Protein AF-A0A498P679-F1 (afdb_monomer)

Structure (mmCIF, N/CA/C/O backbone):
data_AF-A0A498P679-F1
#
_entry.id   AF-A0A498P679-F1
#
loop_
_atom_site.group_PDB
_atom_site.id
_atom_site.type_symbol
_atom_site.label_atom_id
_atom_site.label_alt_id
_atom_site.label_comp_id
_atom_site.label_asym_id
_atom_site.label_entity_id
_atom_site.label_seq_id
_atom_site.pdbx_PDB_ins_code
_atom_site.Cartn_x
_atom_site.Cartn_y
_atom_site.Cartn_z
_atom_site.occupancy
_atom_site.B_iso_or_equiv
_atom_site.auth_seq_id
_atom_site.auth_comp_id
_atom_site.auth_asym_id
_atom_site.auth_atom_id
_atom_site.pdbx_PDB_model_num
ATOM 1 N N . MET A 1 1 ? 6.239 -15.588 -19.047 1.00 49.06 1 MET A N 1
ATOM 2 C CA . MET A 1 1 ? 6.169 -14.989 -17.697 1.00 49.06 1 MET A CA 1
ATOM 3 C C . MET A 1 1 ? 6.306 -16.152 -16.725 1.00 49.06 1 MET A C 1
ATOM 5 O O . MET A 1 1 ? 5.292 -16.632 -16.251 1.00 49.06 1 MET A O 1
ATOM 9 N N . ASP A 1 2 ? 7.529 -16.634 -16.497 1.00 50.34 2 ASP A N 1
ATOM 10 C CA . ASP A 1 2 ? 7.807 -17.805 -15.638 1.00 50.34 2 ASP A CA 1
ATOM 11 C C . ASP A 1 2 ? 8.588 -17.395 -14.382 1.00 50.34 2 ASP A C 1
ATOM 13 O O . ASP A 1 2 ? 9.478 -18.094 -13.909 1.00 50.34 2 ASP A O 1
ATOM 17 N N . GLU A 1 3 ? 8.276 -16.223 -13.833 1.00 60.16 3 GLU A N 1
ATOM 18 C CA . GLU A 1 3 ? 8.823 -15.790 -12.549 1.00 60.16 3 GLU A CA 1
ATOM 19 C C . GLU A 1 3 ? 7.721 -15.894 -11.500 1.00 60.16 3 GLU A C 1
ATOM 21 O O . GLU A 1 3 ? 7.065 -14.911 -11.162 1.00 60.16 3 GLU A O 1
ATOM 26 N N . ASN A 1 4 ? 7.484 -17.114 -11.015 1.00 64.69 4 ASN A N 1
ATOM 27 C CA . ASN A 1 4 ? 6.589 -17.352 -9.885 1.00 64.69 4 ASN A CA 1
ATOM 28 C C . ASN A 1 4 ? 7.272 -16.874 -8.598 1.00 64.69 4 ASN A C 1
ATOM 30 O O . ASN A 1 4 ? 7.859 -17.664 -7.861 1.00 64.69 4 ASN A O 1
ATOM 34 N N . VAL A 1 5 ? 7.222 -15.567 -8.341 1.00 78.69 5 VAL A N 1
ATOM 35 C CA . VAL A 1 5 ? 7.531 -15.019 -7.019 1.00 78.69 5 VAL A CA 1
ATOM 36 C C . VAL A 1 5 ? 6.274 -15.119 -6.172 1.00 78.69 5 VAL A C 1
ATOM 38 O O . VAL A 1 5 ? 5.236 -14.567 -6.529 1.00 78.69 5 VAL A O 1
ATOM 41 N N . VAL A 1 6 ? 6.367 -15.828 -5.052 1.00 85.94 6 VAL A N 1
ATOM 42 C CA . VAL A 1 6 ? 5.289 -15.878 -4.065 1.00 85.94 6 VAL A CA 1
ATOM 43 C C . VAL A 1 6 ? 5.514 -14.742 -3.079 1.00 85.94 6 VAL A C 1
ATOM 45 O O . VAL A 1 6 ? 6.432 -14.804 -2.266 1.00 85.94 6 VAL A O 1
ATOM 48 N N . ILE A 1 7 ? 4.676 -13.711 -3.152 1.00 91.81 7 ILE A N 1
ATOM 49 C CA . ILE A 1 7 ? 4.613 -12.642 -2.155 1.00 91.81 7 ILE A CA 1
ATOM 50 C C . ILE A 1 7 ? 3.362 -12.910 -1.309 1.00 91.81 7 ILE A C 1
ATOM 52 O O . ILE A 1 7 ? 2.251 -12.775 -1.820 1.00 91.81 7 ILE A O 1
ATOM 56 N N . PRO A 1 8 ? 3.497 -13.353 -0.044 1.00 93.38 8 PRO A N 1
ATOM 57 C CA . PRO A 1 8 ? 2.339 -13.669 0.784 1.00 93.38 8 PRO A CA 1
ATOM 58 C C . PRO A 1 8 ? 1.482 -12.427 1.036 1.00 93.38 8 PRO A C 1
ATOM 60 O O . PRO A 1 8 ? 1.940 -11.464 1.651 1.00 93.38 8 PRO A O 1
ATOM 63 N N . PHE A 1 9 ? 0.233 -12.460 0.574 1.00 95.50 9 PHE A N 1
ATOM 64 C CA . PHE A 1 9 ? -0.710 -11.365 0.772 1.00 95.50 9 PHE A CA 1
ATOM 65 C C . PHE A 1 9 ? -1.163 -11.290 2.246 1.00 95.50 9 PHE A C 1
ATOM 67 O O . PHE A 1 9 ? -1.601 -12.306 2.794 1.00 95.50 9 PHE A O 1
ATOM 74 N N . PRO A 1 10 ? -1.099 -10.117 2.908 1.00 96.44 10 PRO A N 1
ATOM 75 C CA . PRO A 1 10 ? -1.441 -9.968 4.320 1.00 96.44 10 PRO A CA 1
ATOM 76 C C . PRO A 1 10 ? -2.956 -9.798 4.503 1.00 96.44 10 PRO A C 1
ATOM 78 O O . PRO A 1 10 ? -3.429 -8.752 4.944 1.00 96.44 10 PRO A O 1
ATOM 81 N N . GLN A 1 11 ? -3.731 -10.825 4.155 1.00 94.69 11 GLN A N 1
ATOM 82 C CA . GLN A 1 11 ? -5.198 -10.807 4.231 1.00 94.69 11 GLN A CA 1
ATOM 83 C C . GLN A 1 11 ? -5.708 -10.418 5.632 1.00 94.69 11 GLN A C 1
ATOM 85 O O . GLN A 1 11 ? -6.601 -9.582 5.769 1.00 94.69 11 GLN A O 1
ATOM 90 N N . ASN A 1 12 ? -5.044 -10.920 6.678 1.00 91.94 12 ASN A N 1
ATOM 91 C CA . ASN A 1 12 ? -5.341 -10.618 8.079 1.00 91.94 12 ASN A CA 1
ATOM 92 C C . ASN A 1 12 ? -5.222 -9.127 8.441 1.00 91.94 12 ASN A C 1
ATOM 94 O O . ASN A 1 12 ? -5.785 -8.704 9.445 1.00 91.94 12 ASN A O 1
ATOM 98 N N . ALA A 1 13 ? -4.487 -8.320 7.668 1.00 95.62 13 ALA A N 1
ATOM 99 C CA . ALA A 1 13 ? -4.399 -6.884 7.909 1.00 95.62 13 ALA A CA 1
ATOM 100 C C . ALA A 1 13 ? -5.700 -6.160 7.534 1.00 95.62 13 ALA A C 1
ATOM 102 O O . ALA A 1 13 ? -5.997 -5.113 8.106 1.00 95.62 13 ALA A O 1
ATOM 103 N N . PHE A 1 14 ? -6.491 -6.723 6.621 1.00 94.56 14 PHE A N 1
ATOM 104 C CA . PHE A 1 14 ? -7.643 -6.058 6.011 1.00 94.56 14 PHE A CA 1
ATOM 105 C C . PHE A 1 14 ? -8.995 -6.637 6.430 1.00 94.56 14 PHE A C 1
ATOM 107 O O . PHE A 1 14 ? -10.021 -6.045 6.120 1.00 94.56 14 PHE A O 1
ATOM 114 N N . GLU A 1 15 ? -9.015 -7.765 7.134 1.00 91.12 15 GLU A N 1
ATOM 115 C CA . GLU A 1 15 ? -10.251 -8.399 7.591 1.00 91.12 15 GLU A CA 1
ATOM 116 C C . GLU A 1 15 ? -10.571 -8.054 9.045 1.00 91.12 15 GLU A C 1
ATOM 118 O O . GLU A 1 15 ? -9.678 -7.828 9.868 1.00 91.12 15 GLU A O 1
ATOM 123 N N . SER A 1 16 ? -11.863 -8.018 9.355 1.00 89.00 16 SER A N 1
ATOM 124 C CA . SER A 1 16 ? -12.386 -7.825 10.704 1.00 89.00 16 SER A CA 1
ATOM 125 C C . SER A 1 16 ? -13.303 -8.985 11.075 1.00 89.00 16 SER A C 1
ATOM 127 O O . SER A 1 16 ? -14.275 -9.245 10.365 1.00 89.00 16 SER A O 1
ATOM 129 N N . ASP A 1 17 ? -13.056 -9.607 12.220 1.00 86.44 17 ASP A N 1
ATOM 130 C CA . ASP A 1 17 ? -13.931 -10.630 12.802 1.00 86.44 17 ASP A CA 1
ATOM 131 C C . ASP A 1 17 ? -15.106 -10.012 13.578 1.00 86.44 17 ASP A C 1
ATOM 133 O O . ASP A 1 17 ? -16.118 -10.663 13.833 1.00 86.44 17 ASP A O 1
ATOM 137 N N . ASN A 1 18 ? -14.965 -8.753 14.003 1.00 86.44 18 ASN A N 1
ATOM 138 C CA . ASN A 1 18 ? -15.953 -8.020 14.791 1.00 86.44 18 ASN A CA 1
ATOM 139 C C . ASN A 1 18 ? -15.802 -6.498 14.617 1.00 86.44 18 ASN A C 1
ATOM 141 O O . ASN A 1 18 ? -14.861 -6.010 13.991 1.00 86.44 18 ASN A O 1
ATOM 145 N N . THR A 1 19 ? -16.739 -5.742 15.193 1.00 86.50 19 THR A N 1
ATOM 146 C CA . THR A 1 19 ? -16.797 -4.276 15.089 1.00 86.50 19 THR A CA 1
ATOM 147 C C . THR A 1 19 ? -15.611 -3.564 15.732 1.00 86.50 19 THR A C 1
ATOM 149 O O . THR A 1 19 ? -15.218 -2.502 15.254 1.00 86.50 19 THR A O 1
ATOM 152 N N . ASP A 1 20 ? -15.005 -4.142 16.769 1.00 87.62 20 ASP A N 1
ATOM 153 C CA . ASP A 1 20 ? -13.903 -3.509 17.505 1.00 87.62 20 ASP A CA 1
ATOM 154 C C . ASP A 1 20 ? -12.614 -3.460 16.667 1.00 87.62 20 ASP A C 1
ATOM 156 O O . ASP A 1 20 ? -11.733 -2.636 16.908 1.00 87.62 20 ASP A O 1
ATOM 160 N N . GLN A 1 21 ? -12.525 -4.308 15.639 1.00 91.94 21 GLN A N 1
ATOM 161 C CA . GLN A 1 21 ? -11.400 -4.372 14.706 1.00 91.94 21 GLN A CA 1
ATOM 162 C C . GLN A 1 21 ? -11.539 -3.427 13.503 1.00 91.94 21 GLN A C 1
ATOM 164 O O . GLN A 1 21 ? -10.580 -3.261 12.747 1.00 91.94 21 GLN A O 1
ATOM 169 N N . VAL A 1 22 ? -12.699 -2.786 13.305 1.00 92.00 22 VAL A N 1
ATOM 170 C CA . VAL A 1 22 ? -12.945 -1.916 12.137 1.00 92.00 22 VAL A CA 1
ATOM 171 C C . VAL A 1 22 ? -11.931 -0.774 12.081 1.00 92.00 22 VAL A C 1
ATOM 173 O O . VAL A 1 22 ? -11.330 -0.545 11.034 1.00 92.00 22 VAL A O 1
ATOM 176 N N . THR A 1 23 ? -11.655 -0.119 13.210 1.00 93.88 23 THR A N 1
ATOM 177 C CA . THR A 1 23 ? -10.628 0.932 13.286 1.00 93.88 23 THR A CA 1
ATOM 178 C C . THR A 1 23 ? -9.237 0.385 12.951 1.00 93.88 23 THR A C 1
ATOM 180 O O . THR A 1 23 ? -8.447 1.056 12.288 1.00 93.88 23 THR A O 1
ATOM 183 N N . GLY A 1 24 ? -8.929 -0.848 13.364 1.00 95.69 24 GLY A N 1
ATOM 184 C CA . GLY A 1 24 ? -7.689 -1.536 13.002 1.00 95.69 24 GLY A CA 1
ATOM 185 C C . GLY A 1 24 ? -7.555 -1.720 11.489 1.00 95.69 24 GLY A C 1
ATOM 186 O O . GLY A 1 24 ? -6.513 -1.388 10.925 1.00 95.69 24 GLY A O 1
ATOM 187 N N . VAL A 1 25 ? -8.628 -2.159 10.823 1.00 95.06 25 VAL A N 1
ATOM 188 C CA . VAL A 1 25 ? -8.697 -2.286 9.357 1.00 95.06 25 VAL A CA 1
ATOM 189 C C . VAL A 1 25 ? -8.555 -0.927 8.666 1.00 95.06 25 VAL A C 1
ATOM 191 O O . VAL A 1 25 ? -7.746 -0.794 7.747 1.00 95.06 25 VAL A O 1
ATOM 194 N N . GLU A 1 26 ? -9.276 0.106 9.113 1.00 94.75 26 GLU A N 1
ATOM 195 C CA . GLU A 1 26 ? -9.184 1.462 8.549 1.00 94.75 26 GLU A CA 1
ATOM 196 C C . GLU A 1 26 ? -7.747 2.013 8.647 1.00 94.75 26 GLU A C 1
ATOM 198 O O . GLU A 1 26 ? -7.212 2.556 7.673 1.00 94.75 26 GLU A O 1
ATOM 203 N N . LYS A 1 27 ? -7.070 1.805 9.786 1.00 96.56 27 LYS A N 1
ATOM 204 C CA . LYS A 1 27 ? -5.648 2.147 9.947 1.00 96.56 27 LYS A CA 1
ATOM 205 C C . LYS A 1 27 ? -4.746 1.324 9.023 1.00 96.56 27 LYS A C 1
ATOM 207 O O . LYS A 1 27 ? -3.783 1.868 8.486 1.00 96.56 27 LYS A O 1
ATOM 212 N N . SER A 1 28 ? -5.036 0.044 8.798 1.00 97.19 28 SER A N 1
ATOM 213 C CA . SER A 1 28 ? -4.274 -0.808 7.873 1.00 97.19 28 SER A CA 1
ATOM 214 C C . SER A 1 28 ? -4.411 -0.379 6.416 1.00 97.19 28 SER A C 1
ATOM 216 O O . SER A 1 28 ? -3.414 -0.352 5.691 1.00 97.19 28 SER A O 1
ATOM 218 N N . VAL A 1 29 ? -5.609 0.027 5.989 1.00 96.81 29 VAL A N 1
ATOM 219 C CA . VAL A 1 29 ? -5.827 0.638 4.669 1.00 96.81 29 VAL A CA 1
ATOM 220 C C . VAL A 1 29 ? -4.991 1.906 4.542 1.00 96.81 29 VAL A C 1
ATOM 222 O O . VAL A 1 29 ? -4.251 2.073 3.573 1.00 96.81 29 VAL A O 1
ATOM 225 N N . TYR A 1 30 ? -5.045 2.769 5.553 1.00 97.38 30 TYR A N 1
ATOM 226 C CA . TYR A 1 30 ? -4.266 3.996 5.581 1.00 97.38 30 TYR A CA 1
ATOM 227 C C . TYR A 1 30 ? -2.747 3.741 5.500 1.00 97.38 30 TYR A C 1
ATOM 229 O O . TYR A 1 30 ? -2.073 4.315 4.644 1.00 97.38 30 TYR A O 1
ATOM 237 N N . GLN A 1 31 ? -2.212 2.830 6.321 1.00 98.25 31 GLN A N 1
ATOM 238 C CA . GLN A 1 31 ? -0.792 2.456 6.311 1.00 98.25 31 GLN A CA 1
ATOM 239 C C . GLN A 1 31 ? -0.369 1.847 4.967 1.00 98.25 31 GLN A C 1
ATOM 241 O O . GLN A 1 31 ? 0.743 2.072 4.496 1.00 98.25 31 GLN A O 1
ATOM 246 N N . THR A 1 32 ? -1.261 1.096 4.320 1.00 98.12 32 THR A N 1
ATOM 247 C CA . THR A 1 32 ? -1.020 0.535 2.986 1.00 98.12 32 THR A CA 1
ATOM 248 C C . THR A 1 32 ? -0.840 1.637 1.948 1.00 98.12 32 THR A C 1
ATOM 250 O O . THR A 1 32 ? 0.089 1.565 1.148 1.00 98.12 32 THR A O 1
ATOM 253 N N . LEU A 1 33 ? -1.672 2.683 1.983 1.00 97.81 33 LEU A N 1
ATOM 254 C CA . LEU A 1 33 ? -1.514 3.836 1.095 1.00 97.81 33 LEU A CA 1
ATOM 255 C C .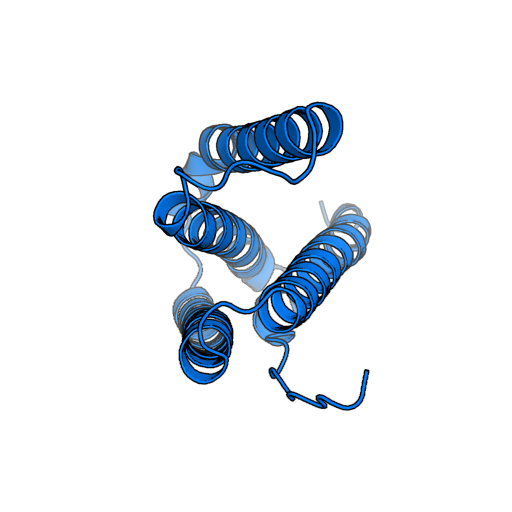 LEU A 1 33 ? -0.191 4.568 1.355 1.00 97.81 33 LEU A C 1
ATOM 257 O O . LEU A 1 33 ? 0.506 4.900 0.397 1.00 97.81 33 LEU A O 1
ATOM 261 N N . GLU A 1 34 ? 0.197 4.768 2.621 1.00 97.81 34 GLU A N 1
ATOM 262 C CA . GLU A 1 34 ? 1.503 5.357 2.957 1.00 97.81 34 GLU A CA 1
ATOM 263 C C . GLU A 1 34 ? 2.668 4.515 2.425 1.00 97.81 34 GLU A C 1
ATOM 265 O O . GLU A 1 34 ? 3.590 5.058 1.814 1.00 97.81 34 GLU A O 1
ATOM 270 N N . ASN A 1 35 ? 2.606 3.192 2.584 1.00 97.50 35 ASN A N 1
ATOM 271 C CA . ASN A 1 35 ? 3.635 2.283 2.087 1.00 97.50 35 ASN A CA 1
ATOM 272 C C . ASN A 1 35 ? 3.716 2.282 0.551 1.00 97.50 35 ASN A C 1
ATOM 274 O O . ASN A 1 35 ? 4.816 2.257 0.004 1.00 97.50 35 ASN A O 1
ATOM 278 N N . ILE A 1 36 ? 2.577 2.358 -0.150 1.00 96.38 36 ILE A N 1
ATOM 279 C CA . ILE A 1 36 ? 2.521 2.517 -1.613 1.00 96.38 36 ILE A CA 1
ATOM 280 C C . ILE A 1 36 ? 3.172 3.839 -2.033 1.00 96.38 36 ILE A C 1
ATOM 282 O O . ILE A 1 36 ? 4.013 3.853 -2.930 1.00 96.38 36 ILE A O 1
ATOM 286 N N . ASN A 1 37 ? 2.821 4.945 -1.373 1.00 95.38 37 ASN A N 1
ATOM 287 C CA . ASN A 1 37 ? 3.402 6.251 -1.673 1.00 95.38 37 ASN A CA 1
ATOM 288 C C . ASN A 1 37 ? 4.927 6.244 -1.468 1.00 95.38 37 ASN A C 1
ATOM 290 O O . ASN A 1 37 ? 5.670 6.622 -2.371 1.00 95.38 37 ASN A O 1
ATOM 294 N N . ALA A 1 38 ? 5.399 5.720 -0.333 1.00 94.31 38 ALA A N 1
ATOM 295 C CA . ALA A 1 38 ? 6.824 5.602 -0.023 1.00 94.31 38 ALA A CA 1
ATOM 296 C C . ALA A 1 38 ? 7.573 4.641 -0.966 1.00 94.31 38 ALA A C 1
ATOM 298 O O . ALA A 1 38 ? 8.764 4.827 -1.229 1.00 94.31 38 ALA A O 1
ATOM 299 N N . LEU A 1 39 ? 6.902 3.600 -1.474 1.00 92.12 39 LEU A N 1
ATOM 300 C CA . LEU A 1 39 ? 7.466 2.712 -2.487 1.00 92.12 39 LEU A CA 1
ATOM 301 C C . LEU A 1 39 ? 7.754 3.486 -3.775 1.00 92.12 39 LEU A C 1
ATOM 303 O O . LEU A 1 39 ? 8.825 3.304 -4.340 1.00 92.12 39 LEU A O 1
ATOM 307 N N . PHE A 1 40 ? 6.845 4.359 -4.213 1.00 86.81 40 PHE A N 1
ATOM 308 C CA . PHE A 1 40 ? 6.987 5.102 -5.468 1.00 86.81 40 PHE A CA 1
ATOM 309 C C . PHE A 1 40 ? 7.871 6.345 -5.373 1.00 86.81 40 PHE A C 1
ATOM 311 O O . PHE A 1 40 ? 8.523 6.678 -6.358 1.00 86.81 40 PHE A O 1
ATOM 318 N N . GLU A 1 41 ? 7.951 7.006 -4.215 1.00 85.50 41 GLU A N 1
ATOM 319 C CA . GLU A 1 41 ? 8.867 8.141 -3.997 1.00 85.50 41 GLU A CA 1
ATOM 320 C C . GLU A 1 41 ? 10.331 7.769 -4.267 1.00 85.50 41 GLU A C 1
ATOM 322 O O . GLU A 1 41 ? 11.099 8.572 -4.785 1.00 85.50 41 GLU A O 1
ATOM 327 N N . LYS A 1 42 ? 10.714 6.514 -4.012 1.00 75.31 42 LYS A N 1
ATOM 328 C CA . LYS A 1 42 ? 12.064 6.006 -4.310 1.00 75.31 42 LYS A CA 1
ATOM 329 C C . LYS A 1 42 ? 12.390 5.948 -5.808 1.00 75.31 42 LYS A C 1
ATOM 331 O O . LYS A 1 42 ? 13.539 5.696 -6.156 1.00 75.31 42 LYS A O 1
ATOM 336 N N . PHE A 1 43 ? 11.399 6.161 -6.672 1.00 70.56 43 PHE A N 1
ATOM 337 C CA . PHE A 1 43 ? 11.506 6.078 -8.129 1.00 70.56 43 PHE A CA 1
ATOM 338 C C . PHE A 1 43 ? 10.894 7.306 -8.806 1.00 70.56 43 PHE A C 1
ATOM 340 O O . PHE A 1 43 ? 10.373 7.215 -9.915 1.00 70.56 43 PHE A O 1
ATOM 347 N N . GLU A 1 44 ? 10.937 8.456 -8.131 1.00 65.12 44 GLU A N 1
ATOM 348 C CA . GLU A 1 44 ? 10.372 9.713 -8.625 1.00 65.12 44 GLU A CA 1
ATOM 349 C C . GLU A 1 44 ? 10.954 10.152 -9.981 1.00 65.12 44 GLU A C 1
ATOM 351 O O . GLU A 1 44 ? 10.237 10.746 -10.783 1.00 65.12 44 GLU A O 1
ATOM 356 N N . ASP A 1 45 ? 12.193 9.753 -10.282 1.00 68.06 45 ASP A N 1
ATOM 357 C CA . ASP A 1 45 ? 12.869 10.029 -11.555 1.00 68.06 45 ASP A CA 1
ATOM 358 C C . ASP A 1 45 ? 12.457 9.082 -12.703 1.00 68.06 45 ASP A C 1
ATOM 360 O O . ASP A 1 45 ? 12.969 9.196 -13.822 1.00 68.06 45 ASP A O 1
ATOM 364 N N . TYR A 1 46 ? 11.553 8.121 -12.465 1.00 67.88 46 TYR A N 1
ATOM 365 C CA . TYR A 1 46 ? 11.108 7.201 -13.510 1.00 67.88 46 TYR A CA 1
ATOM 366 C C . TYR A 1 46 ? 10.279 7.936 -14.566 1.00 67.88 46 TYR A C 1
ATOM 368 O O . TYR A 1 46 ? 9.147 8.362 -14.329 1.00 67.88 46 TYR A O 1
ATOM 376 N N . THR A 1 47 ? 10.837 8.029 -15.770 1.00 67.94 47 THR A N 1
ATOM 377 C CA . THR A 1 47 ? 10.124 8.490 -16.959 1.00 67.94 47 THR A CA 1
ATOM 378 C C . THR A 1 47 ? 9.575 7.280 -17.698 1.00 67.94 47 THR A C 1
ATOM 380 O O . THR A 1 47 ? 10.297 6.336 -18.021 1.00 67.94 47 THR A O 1
ATOM 383 N N . GLY A 1 48 ? 8.260 7.281 -17.909 1.00 73.19 48 GLY A N 1
ATOM 384 C CA . GLY A 1 48 ? 7.583 6.209 -18.620 1.00 73.19 48 GLY A CA 1
ATOM 385 C C . GLY A 1 48 ? 8.051 6.053 -20.065 1.00 73.19 48 GLY A C 1
ATOM 386 O O . GLY A 1 48 ? 8.671 6.960 -20.619 1.00 73.19 48 GLY A O 1
ATOM 387 N N . PRO A 1 49 ? 7.680 4.943 -20.725 1.00 83.50 49 PRO A N 1
ATOM 388 C CA . PRO A 1 49 ? 7.974 4.734 -22.143 1.00 83.50 49 PRO A CA 1
ATOM 389 C C . PRO A 1 49 ? 7.335 5.792 -23.056 1.00 83.50 49 PRO A C 1
ATOM 391 O O . PRO A 1 49 ? 7.818 6.011 -24.165 1.00 83.50 49 PRO A O 1
ATOM 394 N N . ASP A 1 50 ? 6.256 6.442 -22.609 1.00 88.44 50 ASP A N 1
ATOM 395 C CA . ASP A 1 50 ? 5.569 7.498 -23.344 1.00 88.44 50 ASP A CA 1
ATOM 396 C C . ASP A 1 50 ? 4.877 8.514 -22.410 1.00 88.44 50 ASP A C 1
ATOM 398 O O . ASP A 1 50 ? 4.829 8.370 -21.179 1.00 88.44 50 ASP A O 1
ATOM 402 N N . GLN A 1 51 ? 4.341 9.577 -23.017 1.00 89.75 51 GLN A N 1
ATOM 403 C CA . GLN A 1 51 ? 3.625 10.642 -22.316 1.00 89.75 51 GLN A CA 1
ATOM 404 C C . GLN A 1 51 ? 2.396 10.116 -21.564 1.00 89.75 51 GLN A C 1
ATOM 406 O O . GLN A 1 51 ? 2.173 10.502 -20.418 1.00 89.75 51 GLN A O 1
ATOM 411 N N . ARG A 1 52 ? 1.627 9.204 -22.168 1.00 90.81 52 ARG A N 1
ATOM 412 C CA . ARG A 1 52 ? 0.393 8.676 -21.576 1.00 90.81 52 ARG A CA 1
ATOM 413 C C . ARG A 1 52 ? 0.688 7.854 -20.325 1.00 90.81 52 ARG A C 1
ATOM 415 O O . ARG A 1 52 ? -0.044 7.945 -19.344 1.00 90.81 52 ARG A O 1
ATOM 422 N N . PHE A 1 53 ? 1.754 7.056 -20.338 1.00 88.00 53 PHE A N 1
ATOM 423 C CA . PHE A 1 53 ? 2.222 6.365 -19.143 1.00 88.00 53 PHE A CA 1
ATOM 424 C C . PHE A 1 53 ? 2.532 7.371 -18.035 1.00 88.00 53 PHE A C 1
ATOM 426 O O . PHE A 1 53 ? 2.085 7.194 -16.906 1.00 88.00 53 PHE A O 1
ATOM 433 N N . THR A 1 54 ? 3.280 8.425 -18.365 1.00 87.81 54 THR A N 1
ATOM 434 C CA . THR A 1 54 ? 3.701 9.445 -17.396 1.00 87.81 54 THR A CA 1
ATOM 435 C C . THR A 1 54 ? 2.495 10.173 -16.793 1.00 87.81 54 THR A C 1
ATOM 437 O O . THR A 1 54 ? 2.437 10.373 -15.582 1.00 87.81 54 THR A O 1
ATOM 440 N N . GLU A 1 55 ? 1.496 10.507 -17.611 1.00 90.94 55 GLU A N 1
ATOM 441 C CA . GLU A 1 55 ? 0.230 11.103 -17.167 1.00 90.94 55 GLU A CA 1
ATOM 442 C C . GLU A 1 55 ? -0.537 10.175 -16.217 1.00 90.94 55 GLU A C 1
ATOM 444 O O . GLU A 1 55 ? -0.850 10.580 -15.098 1.0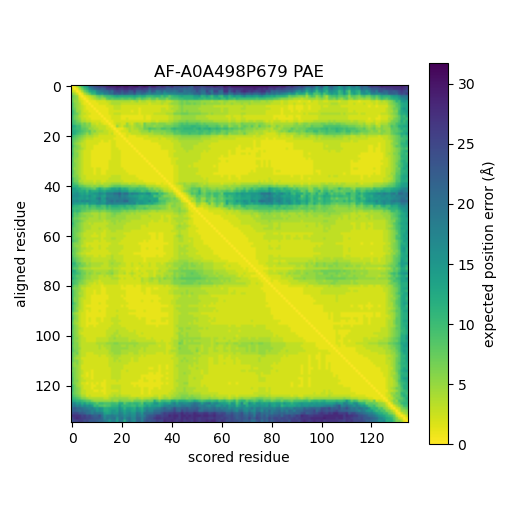0 90.94 55 GLU A O 1
ATOM 449 N N . ASN A 1 56 ? -0.759 8.915 -16.608 1.00 91.62 56 ASN A N 1
ATOM 450 C CA . ASN A 1 56 ? -1.453 7.927 -15.773 1.00 91.62 56 ASN A CA 1
ATOM 451 C C . ASN A 1 56 ? -0.715 7.669 -14.447 1.00 91.62 56 ASN A C 1
ATOM 453 O O . ASN A 1 56 ? -1.338 7.491 -13.400 1.00 91.62 56 ASN A O 1
ATOM 457 N N . TRP A 1 57 ? 0.619 7.627 -14.486 1.00 89.00 57 TRP A N 1
ATOM 458 C CA . TRP A 1 57 ? 1.460 7.439 -13.307 1.00 89.00 57 TRP A CA 1
ATOM 459 C C . TRP A 1 57 ? 1.313 8.598 -12.320 1.00 89.00 57 TRP A C 1
ATOM 461 O O . TRP A 1 57 ? 1.080 8.379 -11.128 1.00 89.00 57 TRP A O 1
ATOM 471 N N . ASN A 1 58 ? 1.392 9.832 -12.820 1.00 89.88 58 ASN A N 1
ATOM 472 C CA . ASN A 1 58 ? 1.224 11.034 -12.010 1.00 89.88 58 ASN A CA 1
ATOM 473 C C . ASN A 1 58 ? -0.197 11.150 -11.451 1.00 89.88 58 ASN A C 1
ATOM 475 O O . ASN A 1 58 ? -0.362 11.496 -10.281 1.00 89.88 58 ASN A O 1
ATOM 479 N N . GLU A 1 59 ? -1.214 10.816 -12.248 1.00 93.88 59 GLU A N 1
ATOM 480 C CA . GLU A 1 59 ? -2.603 10.767 -11.793 1.00 93.88 59 GLU A CA 1
ATOM 481 C C . GLU A 1 59 ? -2.764 9.772 -10.638 1.00 93.88 59 GLU A C 1
ATOM 483 O O . GLU A 1 59 ? -3.270 10.132 -9.574 1.00 93.88 59 GLU A O 1
ATOM 488 N N . PHE A 1 60 ? -2.267 8.544 -10.799 1.00 93.56 60 PHE A N 1
ATOM 489 C CA . PHE A 1 60 ? -2.351 7.522 -9.761 1.00 93.56 60 PHE A CA 1
ATOM 490 C C . PHE A 1 60 ? -1.636 7.938 -8.468 1.00 93.56 60 PHE A C 1
ATOM 492 O O . PHE A 1 60 ? -2.230 7.855 -7.389 1.00 93.56 60 PHE A O 1
ATOM 499 N N . ARG A 1 61 ? -0.399 8.451 -8.557 1.00 92.62 61 ARG A N 1
ATOM 500 C CA . ARG A 1 61 ? 0.331 8.983 -7.390 1.00 92.62 61 ARG A CA 1
ATOM 501 C C . ARG A 1 61 ? -0.440 10.121 -6.719 1.00 92.62 61 ARG A C 1
ATOM 503 O O . ARG A 1 61 ? -0.563 10.135 -5.495 1.00 92.62 61 ARG A O 1
ATOM 510 N N . GLY A 1 62 ? -1.004 11.036 -7.506 1.00 94.19 62 GLY A N 1
ATOM 511 C CA . GLY A 1 62 ? -1.824 12.140 -7.009 1.00 94.19 62 GLY A CA 1
ATOM 512 C C . GLY A 1 62 ? -3.066 11.664 -6.249 1.00 94.19 62 GLY A C 1
ATOM 513 O O . GLY A 1 62 ? -3.368 12.188 -5.175 1.00 94.19 62 GLY A O 1
ATOM 514 N N . LEU A 1 63 ? -3.752 10.635 -6.755 1.00 96.19 63 LEU A N 1
ATOM 515 C CA . LEU A 1 63 ? -4.908 10.026 -6.091 1.00 96.19 63 LEU A CA 1
ATOM 516 C C . LEU A 1 63 ? -4.522 9.356 -4.766 1.00 96.19 63 LEU A C 1
ATOM 518 O O . LEU A 1 63 ? -5.183 9.597 -3.755 1.00 96.19 63 LEU A O 1
ATOM 522 N N . VAL A 1 64 ? -3.442 8.569 -4.742 1.00 95.94 64 VAL A N 1
ATOM 523 C CA . VAL A 1 64 ? -2.936 7.934 -3.510 1.00 95.94 64 VAL A CA 1
ATOM 524 C C . VAL A 1 64 ? -2.580 8.996 -2.470 1.00 95.94 64 VAL A C 1
ATOM 526 O O . VAL A 1 64 ? -3.054 8.936 -1.334 1.00 95.94 64 VAL A O 1
ATOM 529 N N . TYR A 1 65 ? -1.812 10.014 -2.863 1.00 95.69 65 TYR A N 1
ATOM 530 C CA . TYR A 1 65 ? -1.426 11.111 -1.979 1.00 95.69 65 TYR A CA 1
ATOM 531 C C . TYR A 1 65 ? -2.641 11.840 -1.397 1.00 95.69 65 TYR A C 1
ATOM 533 O O . TYR A 1 65 ? -2.701 12.109 -0.193 1.00 95.69 65 TYR A O 1
ATOM 541 N N . ARG A 1 66 ? -3.640 12.135 -2.236 1.00 97.12 66 ARG A N 1
ATOM 542 C CA . ARG A 1 66 ? -4.880 12.780 -1.804 1.00 97.12 66 ARG A CA 1
ATOM 543 C C . ARG A 1 66 ? -5.612 11.944 -0.753 1.00 97.12 66 ARG A C 1
ATOM 545 O O . ARG A 1 66 ? -5.981 12.495 0.281 1.00 97.12 66 ARG A O 1
ATOM 552 N N . GLN A 1 67 ? -5.746 10.634 -0.966 1.00 95.56 67 GLN A N 1
ATOM 553 C CA . GLN A 1 67 ? -6.397 9.741 -0.002 1.00 95.56 67 GLN A CA 1
ATOM 554 C C . GLN A 1 67 ? -5.676 9.714 1.353 1.00 95.56 67 GLN A C 1
ATOM 556 O O . GLN A 1 67 ? -6.325 9.780 2.398 1.00 95.56 67 GLN A O 1
ATOM 561 N N . ILE A 1 68 ? -4.338 9.708 1.355 1.00 96.75 68 ILE A N 1
ATOM 562 C CA . ILE A 1 68 ? -3.531 9.807 2.584 1.00 96.75 68 ILE A CA 1
ATOM 563 C C . ILE A 1 68 ? -3.794 11.138 3.301 1.00 96.75 68 ILE A C 1
ATOM 565 O O . ILE A 1 68 ? -3.943 11.177 4.524 1.00 96.75 68 ILE A O 1
ATOM 569 N N . LYS A 1 69 ? -3.845 12.254 2.566 1.00 97.06 69 LYS A N 1
ATOM 570 C CA . LYS A 1 69 ? -4.082 13.576 3.164 1.00 97.06 69 LYS A CA 1
ATOM 571 C C . LYS A 1 69 ? -5.479 13.715 3.751 1.00 97.06 69 LYS A C 1
ATOM 573 O O . LYS A 1 69 ? -5.606 14.256 4.850 1.00 97.06 69 LYS A O 1
ATOM 578 N N . GLU A 1 70 ? -6.492 13.234 3.041 1.00 95.88 70 GLU A N 1
ATOM 579 C CA . GLU A 1 70 ? -7.892 13.308 3.465 1.00 95.88 70 GLU A CA 1
ATOM 580 C C . GLU A 1 70 ? -8.183 12.354 4.637 1.00 95.88 70 GLU A C 1
ATOM 582 O O . GLU A 1 70 ? -8.936 12.712 5.538 1.00 95.88 70 GLU A O 1
ATOM 587 N N . SER A 1 71 ? -7.508 11.202 4.704 1.00 94.50 71 SER A N 1
ATOM 588 C CA . SER A 1 71 ? -7.748 10.175 5.734 1.00 94.50 71 SER A CA 1
ATOM 589 C C . SER A 1 71 ? -6.834 10.272 6.962 1.00 94.50 71 SER A C 1
ATOM 591 O O . SER A 1 71 ? -6.918 9.439 7.860 1.00 94.50 71 SER A O 1
ATOM 593 N N . LYS A 1 72 ? -5.957 11.282 7.048 1.00 94.69 72 LYS A N 1
ATOM 594 C CA . LYS A 1 72 ? -4.902 11.393 8.081 1.00 94.69 72 LYS A CA 1
ATOM 595 C C . LYS A 1 72 ? -5.381 11.275 9.537 1.00 94.69 72 LYS A C 1
ATOM 597 O O . LYS A 1 72 ? -4.589 10.907 10.400 1.00 94.69 72 LYS A O 1
ATOM 602 N N . CYS A 1 73 ? -6.643 11.608 9.819 1.00 93.94 73 CYS A N 1
ATOM 603 C CA . CYS A 1 73 ? -7.211 11.584 11.170 1.00 93.94 73 CYS A CA 1
ATOM 604 C C . CYS A 1 73 ? -7.243 10.170 11.769 1.00 93.94 73 CYS A C 1
ATOM 606 O O . CYS A 1 73 ? -7.132 10.023 12.979 1.00 93.94 73 CYS A O 1
ATOM 608 N N . ILE A 1 74 ? -7.278 9.121 10.941 1.00 94.25 74 ILE A N 1
ATOM 609 C CA . ILE A 1 74 ? -7.271 7.729 11.417 1.00 94.25 74 ILE A CA 1
ATOM 610 C C . ILE A 1 74 ? -5.988 7.359 12.190 1.00 94.25 74 ILE A C 1
ATOM 612 O O . ILE A 1 74 ? -5.968 6.420 12.991 1.00 94.25 74 ILE A O 1
ATOM 616 N N . LYS A 1 75 ? -4.896 8.123 12.015 1.00 91.00 75 LYS A N 1
ATOM 617 C CA . LYS A 1 75 ? -3.653 7.931 12.779 1.00 91.00 75 LYS A CA 1
ATOM 618 C C . LYS A 1 75 ? -3.865 8.059 14.285 1.00 91.00 75 LYS A C 1
ATOM 620 O O . LYS A 1 75 ? -3.262 7.281 15.021 1.00 91.00 75 LYS A O 1
ATOM 625 N N . SER A 1 76 ? -4.701 9.000 14.730 1.00 93.19 76 SER A N 1
ATOM 626 C CA . SER A 1 76 ? -4.938 9.253 16.158 1.00 93.19 76 SER A CA 1
ATOM 627 C C . SER A 1 76 ? -5.929 8.290 16.803 1.00 93.19 76 SER A C 1
ATOM 629 O O . SER A 1 76 ? -5.957 8.200 18.026 1.00 93.19 76 SER A O 1
ATOM 631 N N . GLU A 1 77 ? -6.714 7.560 16.011 1.00 94.31 77 GLU A N 1
ATOM 632 C CA . GLU A 1 77 ? -7.695 6.612 16.536 1.00 94.31 77 GLU A CA 1
ATOM 633 C C . GLU A 1 77 ? -7.011 5.403 17.185 1.00 94.31 77 GLU A C 1
ATOM 635 O O . GLU A 1 77 ? -6.024 4.865 16.668 1.00 94.31 77 GLU A O 1
ATOM 640 N N . ALA A 1 78 ? -7.530 4.964 18.330 1.00 93.81 78 ALA A N 1
ATOM 641 C CA . ALA A 1 78 ? 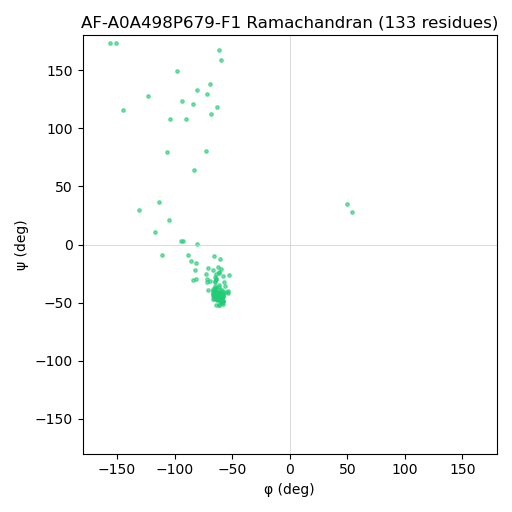-7.011 3.799 19.033 1.00 93.81 78 ALA A CA 1
ATOM 642 C C . ALA A 1 78 ? -7.551 2.505 18.406 1.00 93.81 78 ALA A C 1
ATOM 644 O O . ALA A 1 78 ? -8.749 2.365 18.186 1.00 93.81 78 ALA A O 1
ATOM 645 N N . ALA A 1 79 ? -6.663 1.543 18.161 1.00 95.25 79 ALA A N 1
ATOM 646 C CA . ALA A 1 79 ? -7.011 0.202 17.700 1.00 95.25 79 ALA A CA 1
ATOM 647 C C . ALA A 1 79 ? -6.033 -0.796 18.324 1.00 95.25 79 ALA A C 1
ATOM 649 O O . ALA A 1 79 ? -4.827 -0.717 18.082 1.00 95.25 79 ALA A O 1
ATOM 650 N N . GLN A 1 80 ? -6.539 -1.694 19.170 1.00 95.38 80 GLN A N 1
ATOM 651 C CA . GLN A 1 80 ? -5.700 -2.603 19.962 1.00 95.38 80 GLN A CA 1
ATOM 652 C C . GLN A 1 80 ? -4.990 -3.654 19.102 1.00 95.38 80 GLN A C 1
ATOM 654 O O . GLN A 1 80 ? -3.880 -4.070 19.420 1.00 95.38 80 GLN A O 1
ATOM 659 N N . ASP A 1 81 ? -5.621 -4.067 18.009 1.00 96.00 81 ASP A N 1
ATOM 660 C CA . ASP A 1 81 ? -5.141 -5.079 17.073 1.00 96.00 81 ASP A CA 1
ATOM 661 C C . ASP A 1 81 ? -4.213 -4.508 15.985 1.00 96.00 81 ASP A C 1
ATOM 663 O O . ASP A 1 81 ? -3.484 -5.262 15.332 1.00 96.00 81 ASP A O 1
ATOM 667 N N . PHE A 1 82 ? -4.176 -3.180 15.815 1.00 96.75 82 PHE A N 1
ATOM 668 C CA . PHE A 1 82 ? -3.381 -2.524 14.775 1.00 96.75 82 PHE A CA 1
ATOM 669 C C . PHE A 1 82 ? -1.882 -2.868 14.798 1.00 96.75 82 PHE A C 1
ATOM 671 O O . PHE A 1 82 ? -1.359 -3.131 13.718 1.00 96.75 82 PHE A O 1
ATOM 678 N N . PRO A 1 83 ? -1.178 -2.961 15.947 1.00 97.62 83 PRO A N 1
ATOM 679 C CA . PRO A 1 83 ? 0.241 -3.330 15.952 1.00 97.62 83 PRO A CA 1
ATOM 680 C C . PRO A 1 83 ? 0.532 -4.669 15.261 1.00 97.62 83 PRO A C 1
ATOM 682 O O . PRO A 1 83 ? 1.542 -4.813 14.572 1.00 97.62 83 PRO A O 1
ATOM 685 N N . SER A 1 84 ? -0.368 -5.652 15.391 1.00 97.44 84 SER A N 1
ATOM 686 C CA . SER A 1 84 ? -0.204 -6.933 14.697 1.00 97.44 84 SER A CA 1
ATOM 687 C C . SER A 1 84 ? -0.432 -6.794 13.192 1.00 97.44 84 SER A C 1
ATOM 689 O O . SER A 1 84 ? 0.286 -7.416 12.409 1.00 97.44 84 SER A O 1
ATOM 691 N N . ARG A 1 85 ? -1.411 -5.984 12.774 1.00 97.38 85 ARG A N 1
ATOM 692 C CA . ARG A 1 85 ? -1.687 -5.719 11.354 1.00 97.38 85 ARG A CA 1
ATOM 693 C C . ARG A 1 85 ? -0.547 -4.945 10.697 1.00 97.38 85 ARG A C 1
AT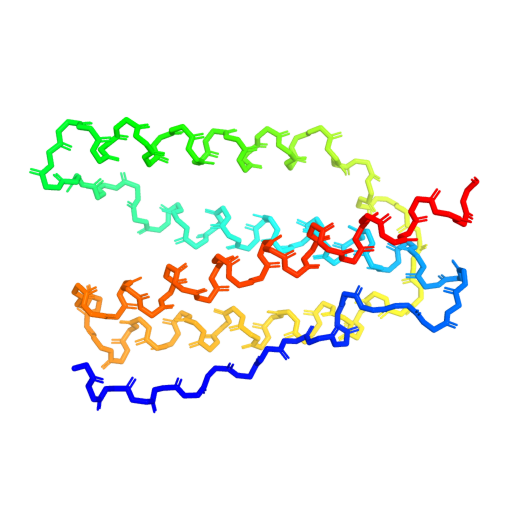OM 695 O O . ARG A 1 85 ? -0.136 -5.268 9.586 1.00 97.38 85 ARG A O 1
ATOM 702 N N . GLU A 1 86 ? -0.012 -3.947 11.396 1.00 97.75 86 GLU A N 1
ATOM 703 C CA . GLU A 1 86 ? 1.133 -3.148 10.964 1.00 97.75 86 GLU A CA 1
ATOM 704 C C . GLU A 1 86 ? 2.367 -4.030 10.738 1.00 97.75 86 GLU A C 1
ATOM 706 O O . GLU A 1 86 ? 3.027 -3.905 9.706 1.00 97.75 86 GLU A O 1
ATOM 711 N N . ALA A 1 87 ? 2.636 -4.983 11.636 1.00 97.88 87 ALA A N 1
ATOM 712 C CA . ALA A 1 87 ? 3.720 -5.946 11.459 1.00 97.88 87 ALA A CA 1
ATOM 713 C C . ALA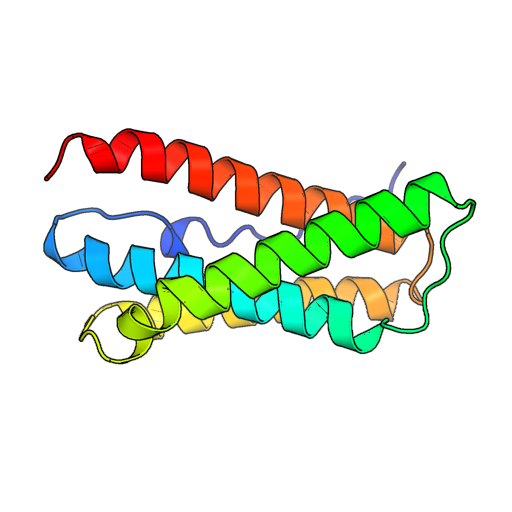 A 1 87 ? 3.540 -6.807 10.193 1.00 97.88 87 ALA A C 1
ATOM 715 O O . ALA A 1 87 ? 4.495 -6.981 9.434 1.00 97.88 87 ALA A O 1
ATOM 716 N N . SER A 1 88 ? 2.324 -7.297 9.918 1.00 97.94 88 SER A N 1
ATOM 717 C CA . SER A 1 88 ? 2.023 -8.044 8.686 1.00 97.94 88 SER A CA 1
ATOM 718 C C . SER A 1 88 ? 2.219 -7.191 7.426 1.00 97.94 88 SER A C 1
ATOM 720 O O . SER A 1 88 ? 2.839 -7.647 6.465 1.00 97.94 88 SER A O 1
ATOM 722 N N . LEU A 1 89 ? 1.758 -5.935 7.438 1.00 98.25 89 LEU A N 1
ATOM 723 C CA . LEU A 1 89 ? 1.963 -4.997 6.329 1.00 98.25 89 LEU A CA 1
ATOM 724 C C . LEU A 1 89 ? 3.447 -4.697 6.107 1.00 98.25 89 LEU A C 1
ATOM 726 O O . LEU A 1 89 ? 3.899 -4.652 4.963 1.00 98.25 89 LEU A O 1
ATOM 730 N N . LYS A 1 90 ? 4.219 -4.523 7.182 1.00 97.25 90 LYS A N 1
ATOM 731 C CA . LYS A 1 90 ? 5.661 -4.292 7.098 1.00 97.25 90 LYS A CA 1
ATOM 732 C C . LYS A 1 90 ? 6.362 -5.441 6.373 1.00 97.25 90 LYS A C 1
ATOM 734 O O . LYS A 1 90 ? 7.059 -5.186 5.395 1.00 97.25 90 LYS A O 1
ATOM 739 N N . VAL A 1 91 ? 6.120 -6.687 6.789 1.00 97.31 91 VAL A N 1
ATOM 740 C CA . VAL A 1 91 ? 6.702 -7.879 6.142 1.00 97.31 91 VAL A CA 1
ATOM 741 C C . VAL A 1 91 ? 6.327 -7.943 4.659 1.00 97.31 91 VAL A C 1
ATOM 743 O O . VAL A 1 91 ? 7.182 -8.208 3.811 1.00 97.31 91 VAL A O 1
ATOM 746 N N . TYR A 1 92 ? 5.069 -7.652 4.326 1.00 98.00 92 TYR A N 1
ATOM 747 C CA . TYR A 1 92 ? 4.589 -7.656 2.945 1.00 98.00 92 TYR A CA 1
ATOM 748 C C . TYR A 1 92 ? 5.323 -6.635 2.060 1.00 98.00 92 TYR A C 1
ATOM 750 O O . TYR A 1 92 ? 5.884 -6.997 1.024 1.00 98.00 92 TYR A O 1
ATOM 758 N N . PHE A 1 93 ? 5.400 -5.370 2.484 1.00 97.19 93 PHE A N 1
ATOM 759 C CA . PHE A 1 93 ? 6.067 -4.320 1.705 1.00 97.19 93 PHE A CA 1
ATOM 760 C C . PHE A 1 93 ? 7.598 -4.448 1.690 1.00 97.19 93 PHE A C 1
ATOM 762 O O . PHE A 1 93 ? 8.237 -4.079 0.698 1.00 97.19 93 PHE A O 1
ATOM 769 N N . GLU A 1 94 ? 8.202 -5.005 2.742 1.00 95.69 94 GLU A N 1
ATOM 770 C CA . GLU A 1 94 ? 9.616 -5.391 2.733 1.00 95.69 94 GLU A CA 1
ATOM 771 C C . GLU A 1 94 ? 9.873 -6.494 1.700 1.00 95.69 94 GLU A C 1
ATOM 773 O O . GLU A 1 94 ? 10.817 -6.375 0.923 1.00 95.69 94 GLU A O 1
ATOM 778 N N . THR A 1 95 ? 8.998 -7.500 1.603 1.00 95.94 95 THR A N 1
ATOM 779 C CA . THR A 1 95 ? 9.097 -8.583 0.604 1.00 95.94 95 THR A CA 1
ATOM 780 C C . THR A 1 95 ? 8.962 -8.054 -0.826 1.00 95.94 95 THR A C 1
ATOM 782 O O . THR A 1 95 ? 9.758 -8.418 -1.693 1.00 95.94 95 THR A O 1
ATOM 785 N N . ILE A 1 96 ? 8.018 -7.137 -1.074 1.00 95.62 96 ILE A N 1
ATOM 786 C CA . ILE A 1 96 ? 7.885 -6.431 -2.362 1.00 95.62 96 ILE A CA 1
ATOM 787 C C . ILE A 1 96 ? 9.183 -5.689 -2.704 1.00 95.62 96 ILE A C 1
ATOM 789 O O . ILE A 1 96 ? 9.717 -5.816 -3.807 1.00 95.62 96 ILE A O 1
ATOM 793 N N . THR A 1 97 ? 9.717 -4.928 -1.746 1.00 93.44 97 THR A N 1
ATOM 794 C CA . THR A 1 97 ? 10.936 -4.135 -1.950 1.00 93.44 97 THR A CA 1
ATOM 795 C C . THR A 1 97 ? 12.157 -5.024 -2.196 1.00 93.44 97 THR A C 1
ATOM 797 O O . THR A 1 97 ? 12.987 -4.700 -3.046 1.00 93.44 97 THR A O 1
ATOM 800 N N . SER A 1 98 ? 12.285 -6.138 -1.475 1.00 93.50 98 SER A N 1
ATOM 801 C CA . SER A 1 98 ? 13.359 -7.116 -1.672 1.00 93.50 98 SER A CA 1
ATOM 802 C C . SER A 1 98 ? 13.242 -7.802 -3.029 1.00 93.50 98 SER A C 1
ATOM 804 O O . SER A 1 98 ? 14.234 -7.867 -3.742 1.00 93.50 98 SER A O 1
ATOM 806 N N . THR A 1 99 ? 12.032 -8.179 -3.452 1.00 92.88 99 THR A N 1
ATOM 807 C CA . THR A 1 99 ? 11.783 -8.756 -4.785 1.00 92.88 99 THR A CA 1
ATOM 808 C C . THR A 1 99 ? 12.230 -7.813 -5.904 1.00 92.88 99 THR A C 1
ATOM 810 O O . THR A 1 99 ? 12.864 -8.250 -6.863 1.00 92.88 99 THR A O 1
ATOM 813 N N . LEU A 1 100 ? 11.936 -6.510 -5.789 1.00 91.06 100 LEU A N 1
ATOM 814 C CA . LEU A 1 100 ? 12.420 -5.509 -6.747 1.00 91.06 100 LEU A CA 1
ATOM 815 C C . LEU A 1 100 ? 13.950 -5.472 -6.808 1.00 91.06 100 LEU A C 1
ATOM 817 O O . LEU A 1 100 ? 14.511 -5.445 -7.900 1.00 91.06 100 LEU A O 1
ATOM 821 N N . LYS A 1 101 ? 14.614 -5.485 -5.646 1.00 92.06 101 LYS A N 1
ATOM 822 C CA . LYS A 1 101 ? 16.080 -5.448 -5.543 1.00 92.06 101 LYS A CA 1
ATOM 823 C C . LYS A 1 101 ? 16.734 -6.710 -6.099 1.00 92.06 101 LYS A C 1
ATOM 825 O O . LYS A 1 101 ? 17.678 -6.603 -6.864 1.00 92.06 101 LYS A O 1
ATOM 830 N N . GLU A 1 102 ? 16.229 -7.885 -5.736 1.00 93.56 102 GLU A N 1
ATOM 831 C CA . GLU A 1 102 ? 16.737 -9.190 -6.188 1.00 93.56 102 GLU A CA 1
ATOM 832 C C . GLU A 1 102 ? 16.634 -9.372 -7.704 1.00 93.56 102 GLU A C 1
ATOM 834 O O . GLU A 1 102 ? 17.374 -10.157 -8.291 1.00 93.56 102 GLU A O 1
ATOM 839 N N . LYS A 1 103 ? 15.707 -8.651 -8.336 1.00 91.62 103 LYS A N 1
ATOM 840 C CA . LYS A 1 103 ? 15.472 -8.673 -9.781 1.00 91.62 103 LYS A CA 1
ATOM 841 C C . LYS A 1 103 ? 16.004 -7.432 -10.493 1.00 91.62 103 LYS A C 1
ATOM 843 O O . LYS A 1 103 ? 15.508 -7.101 -11.576 1.00 91.62 103 LYS A O 1
ATOM 848 N N . ASP A 1 104 ? 16.949 -6.733 -9.864 1.00 90.81 104 ASP A N 1
ATOM 849 C CA . ASP A 1 104 ? 17.647 -5.557 -10.389 1.00 90.81 104 ASP A CA 1
ATOM 850 C C . ASP A 1 104 ? 16.707 -4.478 -10.948 1.00 90.81 104 ASP A C 1
ATOM 852 O O . ASP A 1 104 ? 17.004 -3.822 -11.945 1.00 90.81 104 ASP A O 1
ATOM 856 N N . PHE A 1 105 ? 15.536 -4.307 -10.325 1.00 88.94 105 PHE A N 1
ATOM 857 C CA . PHE A 1 105 ? 14.510 -3.347 -10.745 1.00 88.94 105 PHE A CA 1
ATOM 858 C C . PHE A 1 105 ? 14.086 -3.499 -12.215 1.00 88.94 105 PHE A C 1
ATOM 860 O O . PHE A 1 105 ? 13.657 -2.535 -12.854 1.00 88.94 105 PHE A O 1
ATOM 867 N N . SER A 1 106 ? 14.201 -4.711 -12.763 1.00 89.12 106 SER A N 1
ATOM 868 C CA . SER A 1 106 ? 13.828 -5.005 -14.143 1.00 89.12 106 SER A CA 1
ATOM 869 C C . SER A 1 106 ? 12.350 -4.708 -14.419 1.00 89.12 106 SER A C 1
ATOM 871 O O . SER A 1 106 ? 11.503 -4.698 -13.523 1.00 89.12 106 SER A O 1
ATOM 873 N N . TYR A 1 107 ? 12.010 -4.523 -15.696 1.00 85.81 107 TYR A N 1
ATOM 874 C CA . TYR A 1 107 ? 10.624 -4.308 -16.123 1.00 85.81 107 TYR A CA 1
ATOM 875 C C 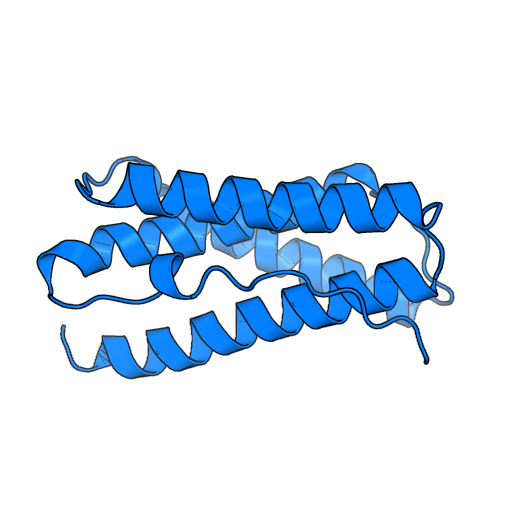. TYR A 1 107 ? 9.674 -5.417 -15.627 1.00 85.81 107 TYR A C 1
ATOM 877 O O . TYR A 1 107 ? 8.582 -5.136 -15.137 1.00 85.81 107 TYR A O 1
ATOM 885 N N . CYS A 1 108 ? 10.109 -6.681 -15.679 1.00 89.31 108 CYS A N 1
ATOM 886 C CA . CYS A 1 108 ? 9.330 -7.810 -15.167 1.00 89.31 108 CYS A CA 1
ATOM 887 C C . CYS A 1 108 ? 9.119 -7.741 -13.646 1.00 89.31 108 CYS A C 1
ATOM 889 O O . CYS A 1 108 ? 8.028 -8.061 -13.175 1.00 89.31 108 CYS A O 1
ATOM 891 N N . ALA A 1 109 ? 10.119 -7.287 -12.883 1.00 90.75 109 ALA A N 1
ATOM 892 C CA . ALA A 1 109 ? 9.982 -7.082 -11.442 1.00 90.75 109 ALA A CA 1
ATOM 893 C C . ALA A 1 109 ? 8.918 -6.023 -11.127 1.00 90.75 109 ALA A C 1
ATOM 895 O O . ALA A 1 109 ? 8.075 -6.218 -10.251 1.00 90.75 109 ALA A O 1
ATOM 896 N N . TRP A 1 110 ? 8.897 -4.934 -11.896 1.00 89.88 110 TRP A N 1
ATOM 897 C CA . TRP A 1 110 ? 7.871 -3.902 -11.780 1.00 89.88 110 TRP A CA 1
ATOM 898 C C . TRP A 1 110 ? 6.473 -4.396 -12.140 1.00 89.88 110 TRP A C 1
ATOM 900 O O . TRP A 1 110 ? 5.510 -4.017 -11.475 1.00 89.88 110 TRP A O 1
ATOM 910 N N . GLU A 1 111 ? 6.341 -5.292 -13.118 1.00 90.88 111 GLU A N 1
ATOM 911 C CA . GLU A 1 111 ? 5.056 -5.930 -13.418 1.00 90.88 111 GLU A CA 1
ATOM 912 C C . GLU A 1 111 ? 4.552 -6.826 -12.276 1.00 90.88 111 GLU A C 1
ATOM 914 O O . GLU A 1 111 ? 3.341 -6.897 -12.058 1.00 90.88 111 GLU A O 1
ATOM 919 N N . ILE A 1 112 ? 5.445 -7.473 -11.516 1.00 92.25 112 ILE A N 1
ATOM 920 C CA . ILE A 1 112 ? 5.073 -8.202 -10.291 1.00 92.25 112 ILE A CA 1
ATOM 921 C C . ILE A 1 112 ? 4.520 -7.215 -9.260 1.00 92.25 112 ILE A C 1
ATOM 923 O O . ILE A 1 112 ? 3.389 -7.372 -8.804 1.00 92.25 112 ILE A O 1
ATOM 927 N N . VAL A 1 113 ? 5.258 -6.141 -8.963 1.00 92.81 113 VAL A N 1
ATOM 928 C CA . VAL A 1 113 ? 4.817 -5.117 -8.000 1.00 92.81 113 VAL A CA 1
ATOM 929 C C . VAL A 1 113 ? 3.495 -4.482 -8.411 1.00 92.81 113 VAL A C 1
ATOM 931 O O . VAL A 1 113 ? 2.586 -4.365 -7.593 1.00 92.81 113 VAL A O 1
ATOM 934 N N . ARG A 1 114 ? 3.334 -4.120 -9.687 1.00 92.62 114 ARG A N 1
ATOM 935 C CA . ARG A 1 114 ? 2.089 -3.552 -10.213 1.00 92.62 114 ARG A CA 1
ATOM 936 C C . ARG A 1 114 ? 0.901 -4.494 -9.990 1.00 92.62 114 ARG A C 1
ATOM 938 O O . ARG A 1 114 ? -0.183 -4.024 -9.644 1.00 92.62 114 ARG A O 1
ATOM 945 N N . LYS A 1 115 ? 1.083 -5.806 -10.186 1.00 94.38 115 LYS A N 1
ATOM 946 C CA . LYS A 1 115 ? 0.039 -6.815 -9.937 1.00 94.38 115 LYS A CA 1
ATOM 947 C C . LYS A 1 115 ? -0.301 -6.928 -8.451 1.00 94.38 115 LYS A C 1
ATOM 949 O O . LYS A 1 115 ? -1.487 -6.919 -8.133 1.00 94.38 115 LYS A O 1
ATOM 954 N N . GLU A 1 116 ? 0.696 -6.952 -7.569 1.00 95.56 116 GLU A N 1
ATOM 955 C CA . GLU A 1 116 ? 0.483 -7.008 -6.114 1.00 95.56 116 GLU A CA 1
ATOM 956 C C . GLU A 1 116 ? -0.235 -5.764 -5.579 1.00 95.56 116 GLU A C 1
ATOM 958 O O . GLU A 1 116 ? -1.217 -5.870 -4.838 1.00 95.56 116 GLU A O 1
ATOM 963 N N . ILE A 1 117 ? 0.178 -4.565 -6.005 1.00 95.81 117 ILE A N 1
ATOM 964 C CA . ILE A 1 117 ? -0.495 -3.321 -5.609 1.00 95.81 117 ILE A CA 1
ATOM 965 C C . ILE A 1 117 ? -1.932 -3.287 -6.140 1.00 95.81 117 ILE A C 1
ATOM 967 O O . ILE A 1 117 ? -2.850 -2.943 -5.397 1.00 95.81 117 ILE A O 1
ATOM 971 N N . LEU A 1 118 ? -2.161 -3.696 -7.393 1.00 96.06 118 LEU A N 1
ATOM 972 C CA . LEU A 1 118 ? -3.512 -3.773 -7.954 1.00 96.06 118 LEU A CA 1
ATOM 973 C C . LEU A 1 118 ? -4.396 -4.761 -7.184 1.00 96.06 118 LEU A C 1
ATOM 975 O O . LEU A 1 118 ? -5.552 -4.447 -6.908 1.00 96.06 118 LEU A O 1
ATOM 979 N N . HIS A 1 119 ? -3.872 -5.941 -6.851 1.00 95.81 119 HIS A N 1
ATOM 980 C CA . HIS A 1 119 ? -4.583 -6.938 -6.056 1.00 95.81 119 HIS A CA 1
ATOM 981 C C . HIS A 1 119 ? -4.944 -6.380 -4.675 1.00 95.81 119 HIS A C 1
ATOM 983 O O . HIS A 1 119 ? -6.109 -6.423 -4.291 1.00 95.81 119 HIS A O 1
ATOM 989 N N . THR A 1 120 ? -3.981 -5.760 -3.991 1.00 96.62 120 THR A N 1
ATOM 990 C CA . THR A 1 120 ? -4.179 -5.142 -2.672 1.00 96.62 120 THR A CA 1
ATOM 991 C C . THR A 1 120 ? -5.278 -4.079 -2.704 1.00 96.62 120 THR A C 1
ATOM 993 O O . THR A 1 120 ? -6.195 -4.105 -1.888 1.00 96.62 120 THR A O 1
ATOM 996 N N . LEU A 1 121 ? -5.230 -3.160 -3.673 1.00 95.81 121 LEU A N 1
ATOM 997 C CA . LEU A 1 121 ? -6.225 -2.092 -3.792 1.00 95.81 121 LEU A CA 1
ATOM 998 C C . LEU A 1 121 ? -7.618 -2.632 -4.137 1.00 95.81 121 LEU A C 1
ATOM 1000 O O . LEU A 1 121 ? -8.605 -2.138 -3.597 1.00 95.81 121 LEU A O 1
ATOM 1004 N N . LYS A 1 122 ? -7.714 -3.658 -4.992 1.00 95.12 122 LYS A N 1
ATOM 1005 C CA . LYS A 1 122 ? -8.988 -4.338 -5.273 1.00 95.12 122 LYS A CA 1
ATOM 1006 C C . LYS A 1 122 ? -9.556 -5.001 -4.025 1.00 95.12 122 LYS A C 1
ATOM 1008 O O . LYS A 1 122 ? -10.714 -4.768 -3.711 1.00 95.12 122 LYS A O 1
ATOM 1013 N N . PHE A 1 123 ? -8.728 -5.733 -3.282 1.00 93.88 123 PHE A N 1
ATOM 1014 C CA . PHE A 1 123 ? -9.145 -6.378 -2.039 1.00 93.88 123 PHE A CA 1
ATOM 1015 C C . PHE A 1 123 ? -9.692 -5.356 -1.034 1.00 93.88 123 PHE A C 1
ATOM 1017 O O . PHE A 1 123 ? -10.768 -5.546 -0.475 1.00 93.88 123 PHE A O 1
ATOM 1024 N N . ILE A 1 124 ? -8.998 -4.226 -0.861 1.00 92.62 124 ILE A N 1
ATOM 1025 C CA . ILE A 1 124 ? -9.453 -3.125 -0.002 1.00 92.62 124 IL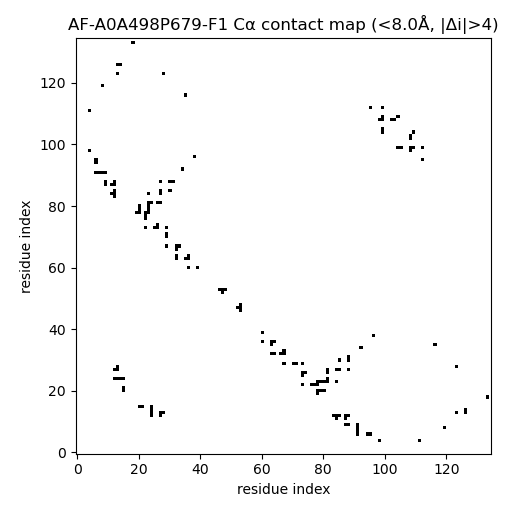E A CA 1
ATOM 1026 C C . ILE A 1 124 ? -10.816 -2.589 -0.458 1.00 92.62 124 ILE A C 1
ATOM 1028 O O . ILE A 1 124 ? -11.681 -2.337 0.378 1.00 92.62 124 ILE A O 1
ATOM 1032 N N . LEU A 1 125 ? -11.025 -2.395 -1.763 1.00 90.44 125 LEU A N 1
ATOM 1033 C CA . LEU A 1 125 ? -12.305 -1.919 -2.298 1.00 90.44 125 LEU A CA 1
ATOM 1034 C C . LEU A 1 125 ? -13.434 -2.930 -2.068 1.00 90.44 125 LEU A C 1
ATOM 1036 O O . LEU A 1 125 ? -14.519 -2.531 -1.641 1.00 90.44 125 LEU A O 1
ATOM 1040 N N . ASP A 1 126 ? -13.167 -4.215 -2.295 1.00 87.56 126 ASP A N 1
ATOM 1041 C CA . ASP A 1 126 ? -14.142 -5.290 -2.125 1.00 87.56 126 ASP A CA 1
ATOM 1042 C C . ASP A 1 126 ? -14.533 -5.437 -0.647 1.00 87.56 126 ASP A C 1
ATOM 1044 O O . ASP A 1 126 ? -15.720 -5.419 -0.316 1.00 87.56 126 ASP A O 1
ATOM 1048 N N . VAL A 1 127 ? -13.562 -5.463 0.272 1.00 77.12 127 VAL A N 1
ATOM 1049 C CA . VAL A 1 127 ? -13.840 -5.535 1.715 1.00 77.12 127 VAL A CA 1
ATOM 1050 C C . VAL A 1 127 ? -14.542 -4.272 2.216 1.00 77.12 127 VAL A C 1
ATOM 1052 O O . VAL A 1 127 ? -15.561 -4.375 2.897 1.00 77.12 127 VAL A O 1
ATOM 1055 N N . ASN A 1 128 ? -14.098 -3.075 1.823 1.00 66.50 128 ASN A N 1
ATOM 1056 C CA . ASN A 1 128 ? -14.754 -1.828 2.235 1.00 66.50 128 ASN A CA 1
ATOM 1057 C C . ASN A 1 128 ? -16.187 -1.702 1.702 1.00 66.50 128 ASN A C 1
ATOM 1059 O O . ASN A 1 128 ? -17.031 -1.077 2.347 1.00 66.50 128 ASN A O 1
ATOM 1063 N N . SER A 1 129 ? -16.491 -2.287 0.540 1.00 62.50 129 SER A N 1
ATOM 1064 C CA . SER A 1 129 ? -17.864 -2.335 0.031 1.00 62.50 129 SER A CA 1
ATOM 1065 C C . SER A 1 129 ? -18.790 -3.179 0.919 1.00 62.50 129 SER A C 1
ATOM 1067 O O . SER A 1 129 ? -19.967 -2.845 1.046 1.00 62.50 129 SER A O 1
ATOM 1069 N N . ASN A 1 130 ? -18.242 -4.176 1.621 1.00 54.00 130 ASN A N 1
ATOM 1070 C CA . ASN A 1 130 ? -18.963 -5.012 2.582 1.00 54.00 130 ASN A CA 1
ATOM 1071 C C . ASN A 1 130 ? -19.058 -4.372 3.982 1.00 54.00 130 ASN A C 1
ATOM 1073 O O . ASN A 1 130 ? -20.065 -4.544 4.665 1.00 54.00 130 ASN A O 1
ATOM 1077 N N . VAL A 1 131 ? -18.070 -3.565 4.392 1.00 51.81 131 VAL A N 1
ATOM 1078 C CA . VAL A 1 131 ? -18.079 -2.836 5.682 1.00 51.81 131 VAL A CA 1
ATOM 1079 C C . VAL A 1 131 ? -19.171 -1.751 5.736 1.00 51.81 131 VAL A C 1
ATOM 1081 O O . VAL A 1 131 ? -19.652 -1.406 6.816 1.00 51.81 131 VAL A O 1
ATOM 1084 N N . LYS A 1 132 ? -19.655 -1.259 4.584 1.00 45.19 132 LYS A N 1
ATOM 1085 C CA . LYS A 1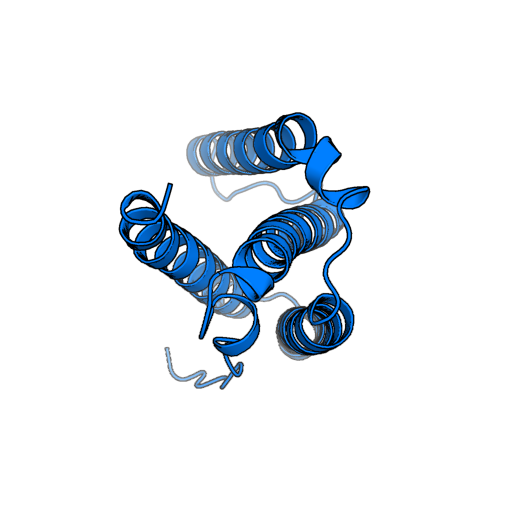 132 ? -20.767 -0.286 4.505 1.00 45.19 132 LYS A CA 1
ATOM 1086 C C . LYS A 1 132 ? -22.100 -0.776 5.093 1.00 45.19 132 LYS A C 1
ATOM 1088 O O . LYS A 1 132 ? -22.985 0.050 5.281 1.00 45.19 132 LYS A O 1
ATOM 1093 N N . PHE A 1 133 ? -22.252 -2.067 5.393 1.00 34.81 133 PHE A N 1
ATOM 1094 C CA . PHE A 1 133 ? -23.465 -2.621 6.009 1.00 34.81 133 PHE A CA 1
ATOM 1095 C C . PHE A 1 133 ? -23.426 -2.681 7.547 1.00 34.81 133 PHE A C 1
ATOM 1097 O O . PHE A 1 133 ? -24.374 -3.177 8.151 1.00 34.81 133 PHE A O 1
ATOM 1104 N N . LEU A 1 134 ? -22.356 -2.186 8.183 1.00 37.09 134 LEU A N 1
ATOM 1105 C CA . LEU A 1 134 ? -22.177 -2.217 9.643 1.00 37.09 134 LEU A CA 1
ATOM 1106 C C . LEU A 1 134 ? -22.096 -0.825 10.302 1.00 37.09 134 LEU A C 1
ATOM 1108 O O . LEU A 1 134 ? -21.769 -0.740 11.485 1.00 37.09 134 LEU A O 1
ATOM 1112 N N . ARG A 1 135 ? -22.399 0.255 9.569 1.00 38.16 135 ARG A N 1
ATOM 1113 C CA . ARG A 1 135 ? -22.616 1.598 10.137 1.00 38.16 135 ARG A CA 1
ATOM 1114 C C . ARG A 1 135 ? -24.069 2.024 10.007 1.00 38.16 135 ARG A C 1
ATOM 1116 O O . ARG A 1 135 ? -24.643 1.795 8.921 1.00 38.16 135 ARG A O 1
#

pLDDT: mean 88.27, std 13.61, range [34.81, 98.25]

Foldseek 3Di:
DPPPDDQDDLLVQQDDPDDLCVLSNLVLVLVLLVLVLVVCVVVVVDDDPDPVVVVVVVVVSVVSVVCNVVSVVSVPDDHPCNVVSVVSSVSRSVSLVVLCVVVVVDPVSVVVVVVSSVVVVVSNVVSVVVCVVVD

InterPro domains:
  IPR000471 Interfe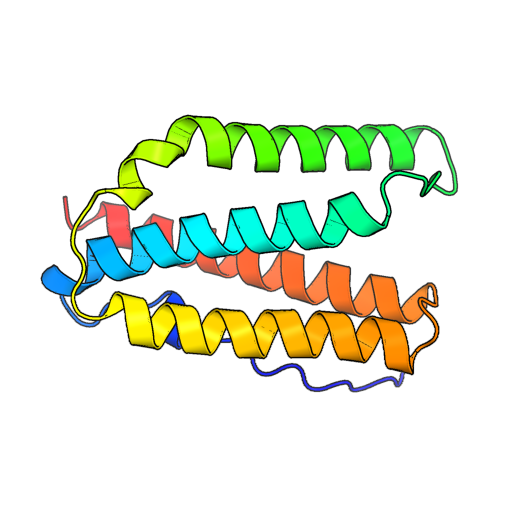ron alpha/beta/delta [PF00143] (7-126)
  IPR000471 Interferon alpha/beta/delta [PTHR11691] (3-127)
  IPR000471 Interferon alpha/beta/delta [SM00076] (8-121)
  IPR009079 Four-helical cytokine-like, core [G3DSA:1.20.1250.10] (1-129)
  IPR009079 Four-helical cytokine-like, core [SSF47266] (4-129)

Solvent-accessible surface area (backbone atoms only — not comparable to full-atom values): 7838 Å² total; per-residue (Å²): 140,88,76,87,74,87,74,73,75,55,60,78,31,66,56,61,97,50,78,82,37,46,56,20,23,55,39,38,55,52,51,49,46,52,50,53,52,60,60,48,61,80,48,69,84,68,75,48,99,44,69,66,51,42,50,53,51,50,51,51,53,50,53,48,52,47,52,51,64,75,52,52,69,51,74,78,56,84,38,91,62,27,68,64,28,51,52,44,50,48,54,38,56,50,49,54,54,49,50,27,59,79,44,72,65,32,74,70,34,50,54,52,51,54,49,52,54,50,50,52,53,49,49,53,53,58,50,53,64,59,55,65,78,78,114

Organism: Labeo rohita (NCBI:txid84645)

Secondary structure (DSSP, 8-state):
----------HHHH--SSGGGHHHHHHHHHHHHHHHHHHHHTTTT---SSHHHHHHHHHHHHHHHHHHHHHGGGGGS--SSHHHHHHHHHHHHHHHHHHHHHTTT-HHHHHHHHHHHHHHHHHHHHHHHHHTT--

Nearest PDB structures (foldseek):
  3piw-assembly1_A  TM=8.946E-01  e=3.305E-07  Danio rerio
  4z5r-assembly3_F  TM=8.566E-01  e=7.231E-03  Homo sapiens
  3oq3-assembly1_A  TM=8.217E-01  e=1.902E-02  Mus musculus
  1au1-assembly1_B  TM=7.390E-01  e=9.981E-03  Homo sapiens

Mean predicted aligned error: 5.25 Å

Sequence (135 aa):
MDENVVIPFPQNAFESDNTDQVTGVEKSVYQTLENINALFEKFEDYTGPDQRFTENWNEFRGLVYRQIKESKCIKSEAAQDFPSREASLKVYFETITSTLKEKDFSYCAWEIVRKEILHTLKFILDVNSNVKFLR

Radius of gyration: 15.8 Å; Cα contacts (8 Å, |Δi|>4): 88; chains: 1; bounding box: 41×31×43 Å